Protein AF-A0A8T1P3M3-F1 (afdb_monomer_lite)

Sequence (52 aa):
MFFRRLIEVEPPSLVRYFLGAAIMVIGVVLPVGYMMFRNKRVPSSSSYSKQT

Foldseek 3Di:
DPVPVVPPPDPCDPVNVVVVVVCVCCVPVVVVVVCVVVCVPDPDDPPPPDDD

Radius of gyration: 22.39 Å; chains: 1; bounding box: 52×14×60 Å

Structure (mmCIF, N/CA/C/O backbone):
data_AF-A0A8T1P3M3-F1
#
_entry.id   AF-A0A8T1P3M3-F1
#
loop_
_atom_site.group_PDB
_atom_site.id
_atom_site.type_symbol
_atom_site.label_atom_id
_atom_site.label_alt_id
_atom_site.label_comp_id
_atom_site.label_asym_id
_atom_site.label_entity_id
_atom_site.label_seq_id
_atom_site.pdbx_PDB_ins_code
_atom_site.Cartn_x
_atom_site.Cartn_y
_atom_site.Cartn_z
_atom_site.occupancy
_atom_site.B_iso_or_equiv
_atom_site.auth_seq_id
_atom_site.auth_comp_id
_atom_site.auth_asym_id
_atom_site.auth_atom_id
_atom_site.pdbx_PDB_model_num
ATOM 1 N N . MET A 1 1 ? -1.633 0.791 -33.483 1.00 51.66 1 MET A N 1
ATOM 2 C CA . MET A 1 1 ? -0.655 -0.271 -33.149 1.00 51.66 1 MET A CA 1
ATOM 3 C C . MET A 1 1 ? 0.460 0.306 -32.258 1.00 51.66 1 MET A C 1
ATOM 5 O O . MET A 1 1 ? 1.613 0.285 -32.646 1.00 51.66 1 MET A O 1
ATOM 9 N N . PHE A 1 2 ? 0.127 0.874 -31.087 1.00 53.06 2 PHE A N 1
ATOM 10 C CA . PHE A 1 2 ? 1.105 1.570 -30.215 1.00 53.06 2 PHE A CA 1
ATOM 11 C C . PHE A 1 2 ? 1.160 0.998 -28.785 1.00 53.06 2 PHE A C 1
ATOM 13 O O . PHE A 1 2 ? 2.183 1.071 -28.119 1.00 53.06 2 PHE A O 1
ATOM 20 N N . PHE A 1 3 ? 0.096 0.321 -28.338 1.00 56.53 3 PHE A N 1
ATOM 21 C CA . PHE A 1 3 ? 0.002 -0.243 -26.985 1.00 56.53 3 PHE A CA 1
ATOM 22 C C . PHE A 1 3 ? 0.733 -1.582 -26.783 1.00 56.53 3 PHE A C 1
ATOM 24 O O . PHE A 1 3 ? 0.874 -2.029 -25.653 1.00 56.53 3 PHE A O 1
ATOM 31 N N . ARG A 1 4 ? 1.219 -2.231 -27.852 1.00 56.56 4 ARG A N 1
ATOM 32 C CA . ARG A 1 4 ? 1.873 -3.551 -27.754 1.00 56.56 4 ARG A CA 1
ATOM 33 C C . ARG A 1 4 ? 3.321 -3.498 -27.246 1.00 56.56 4 ARG A C 1
ATOM 35 O O . ARG A 1 4 ? 3.760 -4.474 -26.660 1.00 56.56 4 ARG A O 1
ATOM 42 N N . ARG A 1 5 ? 4.035 -2.374 -27.405 1.00 55.38 5 ARG A N 1
ATOM 43 C CA . ARG A 1 5 ? 5.417 -2.208 -26.897 1.00 55.38 5 ARG A CA 1
ATOM 44 C C . ARG A 1 5 ? 5.506 -1.802 -25.427 1.00 55.38 5 ARG A C 1
ATOM 46 O O . ARG A 1 5 ? 6.540 -2.000 -24.814 1.00 55.38 5 ARG A O 1
ATOM 53 N N . LEU A 1 6 ? 4.430 -1.274 -24.840 1.00 56.97 6 LEU A N 1
ATOM 54 C CA . LEU A 1 6 ? 4.394 -0.953 -23.404 1.00 56.97 6 LEU A CA 1
ATOM 55 C C . LEU A 1 6 ? 4.179 -2.200 -22.525 1.00 56.97 6 LEU A C 1
ATOM 57 O O . LEU A 1 6 ? 4.251 -2.112 -21.304 1.00 56.97 6 LEU A O 1
ATOM 61 N N . ILE A 1 7 ? 3.903 -3.347 -23.159 1.00 57.28 7 ILE A N 1
ATOM 62 C CA . ILE A 1 7 ? 3.717 -4.670 -22.544 1.00 57.28 7 ILE A CA 1
ATOM 63 C C . ILE A 1 7 ? 4.946 -5.566 -22.813 1.00 57.28 7 ILE A C 1
ATOM 65 O O . ILE A 1 7 ? 4.951 -6.745 -22.475 1.00 57.28 7 ILE A O 1
ATOM 69 N N . GLU A 1 8 ? 6.042 -5.026 -23.354 1.00 51.38 8 GLU A N 1
ATOM 70 C CA . GLU A 1 8 ? 7.360 -5.602 -23.069 1.00 51.38 8 GLU A CA 1
ATOM 71 C C . GLU A 1 8 ? 7.661 -5.238 -21.615 1.00 51.38 8 GLU A C 1
ATOM 73 O O . GLU A 1 8 ? 8.262 -4.211 -21.306 1.00 51.38 8 GLU A O 1
ATOM 78 N N . VAL A 1 9 ? 7.078 -6.022 -20.705 1.00 61.38 9 VAL A N 1
ATOM 79 C CA . VAL A 1 9 ? 7.264 -5.886 -19.267 1.00 61.38 9 VAL A CA 1
ATOM 80 C C . VAL A 1 9 ? 8.740 -6.147 -19.023 1.00 61.38 9 VAL A C 1
ATOM 82 O O . VAL A 1 9 ? 9.160 -7.297 -18.917 1.00 61.38 9 VAL A O 1
ATOM 85 N N . GLU A 1 10 ? 9.531 -5.070 -18.987 1.00 59.56 10 GLU A N 1
ATOM 86 C CA . GLU A 1 10 ? 10.875 -5.117 -18.428 1.00 59.56 10 GLU A CA 1
ATOM 87 C C . GLU A 1 10 ? 10.807 -5.940 -17.142 1.00 59.56 10 GLU A C 1
ATOM 89 O O . GLU A 1 10 ? 9.871 -5.714 -16.355 1.00 59.56 10 GLU A O 1
ATOM 94 N N . PRO A 1 11 ? 11.738 -6.896 -16.942 1.00 62.97 11 PRO A N 1
ATOM 95 C CA . PRO A 1 11 ? 11.705 -7.790 -15.795 1.00 62.97 11 PRO A CA 1
ATOM 96 C C . PRO A 1 11 ? 11.476 -6.924 -14.559 1.00 62.97 11 PRO A C 1
ATOM 98 O O . PRO A 1 11 ? 12.242 -5.974 -14.364 1.00 62.97 11 PRO A O 1
ATOM 101 N N . PRO A 1 12 ? 10.375 -7.140 -13.810 1.00 66.25 12 PRO A N 1
ATOM 102 C CA . PRO A 1 12 ? 9.943 -6.210 -12.782 1.00 66.25 12 PRO A CA 1
ATOM 103 C C . PRO A 1 12 ? 11.107 -6.008 -11.824 1.00 66.25 12 PRO A C 1
ATOM 105 O O . PRO A 1 12 ? 11.510 -6.918 -11.101 1.00 66.25 12 PRO A O 1
ATOM 108 N N . SER A 1 13 ? 11.730 -4.833 -11.922 1.00 73.69 13 SER A N 1
ATOM 109 C CA . SER A 1 13 ? 12.986 -4.590 -11.236 1.00 73.69 13 SER A CA 1
ATOM 110 C C . SER 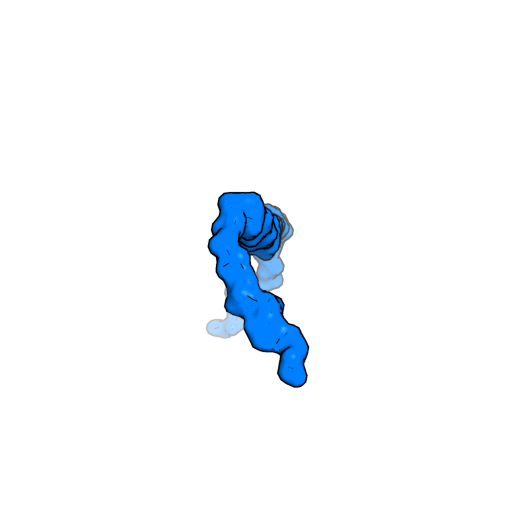A 1 13 ? 12.738 -4.641 -9.736 1.00 73.69 13 SER A C 1
ATOM 112 O O . SER A 1 13 ? 11.647 -4.314 -9.260 1.00 73.69 13 SER A O 1
ATOM 114 N N . LEU A 1 14 ? 13.759 -5.036 -8.975 1.00 81.31 14 LEU A N 1
ATOM 115 C CA . LEU A 1 14 ? 13.691 -5.134 -7.514 1.00 81.31 14 LEU A CA 1
ATOM 116 C C . LEU A 1 14 ? 13.079 -3.862 -6.890 1.00 81.31 14 LEU A C 1
ATOM 118 O O . LEU A 1 14 ? 12.262 -3.922 -5.977 1.00 81.31 14 LEU A O 1
ATOM 122 N N . VAL A 1 15 ? 13.409 -2.705 -7.469 1.00 86.62 15 VAL A N 1
ATOM 123 C CA . VAL A 1 15 ? 12.895 -1.384 -7.090 1.00 86.62 15 VAL A CA 1
ATOM 124 C C . VAL A 1 15 ? 11.375 -1.276 -7.245 1.00 86.62 15 VAL A C 1
ATOM 126 O O . VAL A 1 15 ? 10.720 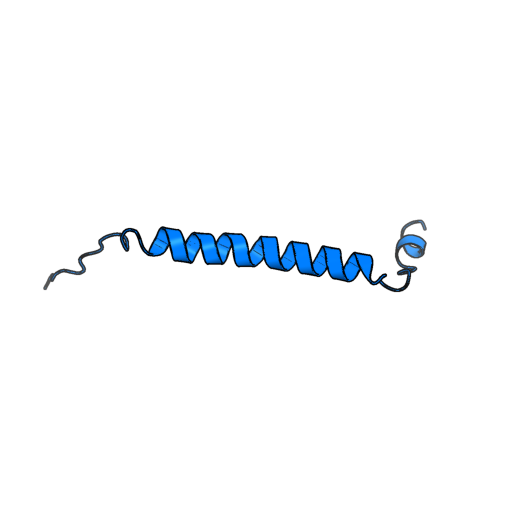-0.748 -6.350 1.00 86.62 15 VAL A O 1
ATOM 129 N N . ARG A 1 16 ? 10.787 -1.791 -8.336 1.00 83.50 16 ARG A N 1
ATOM 130 C CA . ARG A 1 16 ? 9.326 -1.780 -8.544 1.00 83.50 16 ARG A CA 1
ATOM 131 C C . ARG A 1 16 ? 8.606 -2.649 -7.517 1.00 83.50 16 ARG A C 1
ATOM 133 O O . ARG A 1 16 ? 7.542 -2.257 -7.045 1.00 83.50 16 ARG A O 1
ATOM 140 N N . TYR A 1 17 ? 9.200 -3.779 -7.128 1.00 86.19 17 TYR A N 1
ATOM 141 C CA . TYR A 1 17 ? 8.675 -4.605 -6.039 1.00 86.19 17 TYR A CA 1
ATOM 142 C C . TYR A 1 17 ? 8.748 -3.892 -4.692 1.00 86.19 17 TYR A C 1
ATOM 144 O O . TYR A 1 17 ? 7.760 -3.900 -3.965 1.00 86.19 17 TYR A O 1
ATOM 152 N N . PHE A 1 18 ? 9.862 -3.223 -4.379 1.00 91.56 18 PHE A N 1
ATOM 153 C CA . PHE A 1 18 ? 9.969 -2.428 -3.154 1.00 91.56 18 PHE A CA 1
ATOM 154 C C . PHE A 1 18 ? 8.963 -1.277 -3.122 1.00 91.56 18 PHE A C 1
ATOM 156 O O . PHE A 1 18 ? 8.308 -1.081 -2.101 1.00 91.56 18 PHE A O 1
ATOM 163 N N . LEU A 1 19 ? 8.784 -0.557 -4.234 1.00 91.81 19 LEU A N 1
ATOM 164 C CA . LEU A 1 19 ? 7.781 0.505 -4.333 1.00 91.81 19 LEU A CA 1
ATOM 165 C C . LEU A 1 19 ? 6.363 -0.051 -4.164 1.00 91.81 19 LEU A C 1
ATOM 167 O O . LEU A 1 19 ? 5.588 0.483 -3.378 1.00 91.81 19 LEU A O 1
ATOM 171 N N . GLY A 1 20 ? 6.027 -1.138 -4.863 1.00 90.06 20 GLY A N 1
ATOM 172 C CA . GLY A 1 20 ? 4.714 -1.775 -4.769 1.00 90.06 20 GLY A CA 1
ATOM 173 C C . GLY A 1 20 ? 4.423 -2.295 -3.363 1.00 90.06 20 GLY A C 1
ATOM 174 O O . GLY A 1 20 ? 3.347 -2.040 -2.824 1.00 90.06 20 GLY A O 1
ATOM 175 N N . ALA A 1 21 ? 5.401 -2.950 -2.735 1.00 91.38 21 ALA A N 1
ATOM 176 C CA . ALA A 1 21 ? 5.302 -3.416 -1.358 1.00 91.38 21 ALA A CA 1
ATOM 177 C C . ALA A 1 21 ? 5.128 -2.246 -0.382 1.00 91.38 21 ALA A C 1
ATOM 179 O O . ALA A 1 21 ? 4.236 -2.287 0.461 1.00 91.38 21 ALA A O 1
ATOM 180 N N . ALA A 1 22 ? 5.910 -1.172 -0.530 1.00 94.00 22 ALA A N 1
ATOM 181 C CA . ALA A 1 22 ? 5.775 0.023 0.297 1.00 94.00 22 ALA A CA 1
ATOM 182 C C . ALA A 1 22 ? 4.387 0.663 0.143 1.00 94.00 22 ALA A C 1
ATOM 184 O O . ALA A 1 22 ? 3.762 1.004 1.143 1.00 94.00 22 ALA A O 1
ATOM 185 N N . ILE A 1 23 ? 3.865 0.769 -1.084 1.00 93.94 23 ILE A N 1
ATOM 186 C CA . ILE A 1 23 ? 2.536 1.332 -1.358 1.00 93.94 23 ILE A CA 1
ATOM 187 C C . ILE A 1 23 ? 1.429 0.460 -0.756 1.00 93.94 23 ILE A C 1
ATOM 189 O O . ILE A 1 23 ? 0.524 1.002 -0.126 1.00 93.94 23 ILE A O 1
ATOM 193 N N . MET A 1 24 ? 1.496 -0.871 -0.892 1.00 92.56 24 MET A N 1
ATOM 194 C CA . MET A 1 24 ? 0.522 -1.774 -0.262 1.00 92.56 24 MET A CA 1
ATOM 195 C C . MET A 1 24 ? 0.561 -1.663 1.263 1.00 92.56 24 MET A C 1
ATOM 197 O O . MET A 1 24 ? -0.484 -1.565 1.903 1.00 92.56 24 MET A O 1
ATOM 201 N N . VAL A 1 25 ? 1.759 -1.635 1.853 1.00 92.75 25 VAL A N 1
ATOM 202 C CA . VAL A 1 25 ? 1.927 -1.514 3.304 1.00 92.75 25 VAL A CA 1
ATOM 203 C C . VAL A 1 25 ? 1.406 -0.165 3.790 1.00 92.75 25 VAL A C 1
ATOM 205 O O . VAL A 1 25 ? 0.603 -0.137 4.712 1.00 92.75 25 VAL A O 1
ATOM 208 N N . ILE A 1 26 ? 1.767 0.950 3.155 1.00 95.12 26 ILE A N 1
ATOM 209 C CA . ILE A 1 26 ? 1.261 2.278 3.533 1.00 95.12 26 ILE A CA 1
ATOM 210 C C . ILE A 1 26 ? -0.262 2.339 3.351 1.00 95.12 26 ILE A C 1
ATOM 212 O O . ILE A 1 26 ? -0.971 2.773 4.255 1.00 95.12 26 ILE A O 1
ATOM 216 N N . GLY A 1 27 ? -0.776 1.860 2.219 1.00 93.12 27 GLY A N 1
ATOM 217 C CA . GLY A 1 27 ? -2.198 1.893 1.883 1.00 93.12 27 GLY A CA 1
ATOM 218 C C . GLY A 1 27 ? -3.081 0.989 2.745 1.00 93.12 27 GLY A C 1
ATOM 219 O O . GLY A 1 27 ? -4.264 1.273 2.876 1.00 93.12 27 GLY A O 1
ATOM 220 N N . VAL A 1 28 ? -2.538 -0.067 3.358 1.00 90.62 28 VAL A N 1
ATOM 221 C CA . VAL A 1 28 ? -3.303 -0.988 4.218 1.00 90.62 28 VAL A CA 1
ATOM 222 C C . VAL A 1 28 ? -2.999 -0.756 5.695 1.00 90.62 28 VAL A C 1
ATOM 224 O O . VAL A 1 28 ? -3.919 -0.594 6.493 1.00 90.62 28 VAL A O 1
ATOM 227 N N . VAL A 1 29 ? -1.724 -0.690 6.083 1.00 91.00 29 VAL A N 1
ATOM 228 C CA . VAL A 1 29 ? -1.305 -0.570 7.488 1.00 91.00 29 VAL A CA 1
ATOM 229 C C . V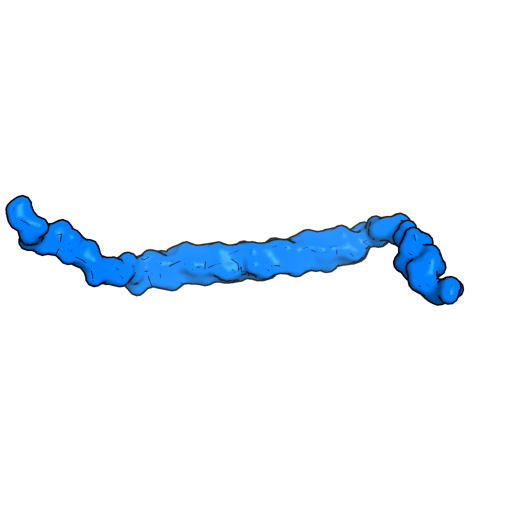AL A 1 29 ? -1.646 0.799 8.059 1.00 91.00 29 VAL A C 1
ATOM 231 O O . VAL A 1 29 ? -2.053 0.868 9.215 1.00 91.00 29 VAL A O 1
ATOM 234 N N . LEU A 1 30 ? -1.543 1.884 7.281 1.00 90.06 30 LEU A N 1
ATOM 235 C CA . LEU A 1 30 ? -1.883 3.218 7.781 1.00 90.06 30 LEU A CA 1
ATOM 236 C C . LEU A 1 30 ? -3.394 3.331 8.050 1.00 90.06 30 LEU A C 1
ATOM 238 O O . LEU A 1 30 ? -3.743 3.706 9.169 1.00 90.06 30 LEU A O 1
ATOM 242 N N . PRO A 1 31 ? -4.308 2.910 7.149 1.00 87.56 31 PRO A N 1
ATOM 243 C CA . PRO A 1 31 ? -5.731 2.820 7.468 1.00 87.56 31 PRO A CA 1
ATOM 244 C C . PRO A 1 31 ? -6.069 1.824 8.571 1.00 87.56 31 PRO A C 1
ATOM 246 O O . PRO A 1 31 ? -6.842 2.184 9.448 1.00 87.56 31 PRO A O 1
ATOM 249 N N . VAL A 1 32 ? -5.503 0.613 8.577 1.00 87.94 32 VAL A N 1
ATOM 250 C CA . VAL A 1 32 ? -5.804 -0.405 9.600 1.00 87.94 32 VAL A CA 1
ATOM 251 C C . VAL A 1 32 ? -5.301 0.040 10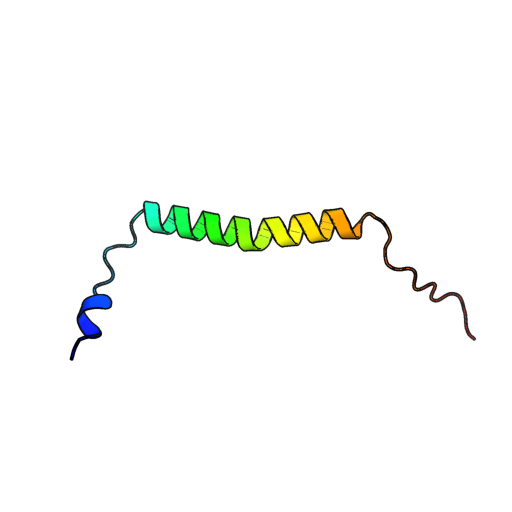.969 1.00 87.94 32 VAL A C 1
ATOM 253 O O . VAL A 1 32 ? -6.066 0.041 11.927 1.00 87.94 32 VAL A O 1
ATOM 256 N N . GLY A 1 33 ? -4.053 0.496 11.071 1.00 87.62 33 GLY A N 1
ATOM 257 C CA . GLY A 1 33 ? -3.486 1.044 12.301 1.00 87.62 33 GLY A CA 1
ATOM 258 C C . GLY A 1 33 ? -4.247 2.281 12.769 1.00 87.62 33 GLY A C 1
ATOM 259 O O . GLY A 1 33 ? -4.557 2.401 13.954 1.00 87.62 33 GLY A O 1
ATOM 260 N N . TYR A 1 34 ? -4.647 3.154 11.842 1.00 86.19 34 TYR A N 1
ATOM 261 C CA . TYR A 1 34 ? -5.497 4.295 12.157 1.00 86.19 34 TYR A CA 1
ATOM 262 C C . TYR A 1 34 ? -6.865 3.833 12.662 1.00 86.19 34 TYR A C 1
ATOM 264 O O . TYR A 1 34 ? -7.265 4.274 13.732 1.00 8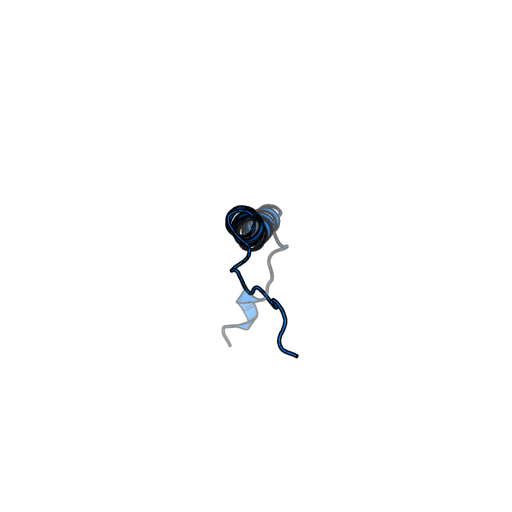6.19 34 TYR A O 1
ATOM 272 N N . MET A 1 35 ? -7.557 2.917 11.972 1.00 87.38 35 MET A N 1
ATOM 273 C CA . MET A 1 35 ? -8.823 2.298 12.396 1.00 87.38 35 MET A CA 1
ATOM 274 C C . MET A 1 35 ? -8.691 1.670 13.773 1.00 87.38 35 MET A C 1
ATOM 276 O O . MET A 1 35 ? -9.491 1.980 14.637 1.00 87.38 35 MET A O 1
ATOM 280 N N . MET A 1 36 ? -7.659 0.885 14.041 1.00 83.81 36 MET A N 1
ATOM 281 C CA . MET A 1 36 ? -7.456 0.272 15.351 1.00 83.81 36 MET A CA 1
ATOM 282 C C . MET A 1 36 ? -7.172 1.313 16.444 1.00 83.81 36 MET A C 1
ATOM 284 O O . MET A 1 36 ? -7.723 1.207 17.537 1.00 83.81 36 MET A O 1
ATOM 288 N N . PHE A 1 37 ? -6.378 2.349 16.161 1.00 80.12 37 PHE A N 1
ATOM 289 C CA . PHE A 1 37 ? -6.052 3.406 17.123 1.00 80.12 37 PHE A CA 1
ATOM 290 C C . PHE A 1 37 ? -7.237 4.337 17.416 1.00 80.12 37 PHE A C 1
ATOM 292 O O . PHE A 1 37 ? -7.500 4.673 18.571 1.00 80.12 37 PHE A O 1
ATOM 299 N N . ARG A 1 38 ? -7.993 4.731 16.386 1.00 74.44 38 ARG A N 1
ATOM 300 C CA . ARG A 1 38 ? -9.191 5.574 16.535 1.00 74.44 38 ARG A CA 1
ATOM 301 C C . ARG A 1 38 ? -10.380 4.796 17.097 1.00 74.44 38 ARG A C 1
ATOM 303 O O . ARG A 1 38 ? -11.119 5.345 17.900 1.00 74.44 38 ARG A O 1
ATOM 310 N N . ASN A 1 39 ? -10.510 3.507 16.780 1.00 67.69 39 ASN A N 1
ATOM 311 C CA . ASN A 1 39 ? -11.586 2.642 17.278 1.00 67.69 39 ASN A CA 1
ATOM 312 C C . ASN A 1 39 ? -11.419 2.253 18.760 1.00 67.69 39 ASN A C 1
ATOM 314 O O . ASN A 1 39 ? -12.354 1.753 19.375 1.00 67.69 39 ASN A O 1
ATOM 318 N N . LYS A 1 40 ? -10.248 2.493 19.370 1.00 59.78 40 LYS A N 1
ATOM 319 C CA . LYS A 1 40 ? -10.035 2.317 20.820 1.00 59.78 40 LYS A CA 1
ATOM 320 C C . LYS A 1 40 ? -10.471 3.529 21.657 1.00 59.78 40 LYS A C 1
ATOM 322 O O . LYS A 1 40 ? -10.556 3.400 22.874 1.00 59.78 40 LYS A O 1
ATOM 327 N N . ARG A 1 41 ? -10.769 4.688 21.053 1.00 57.94 41 ARG A N 1
ATOM 328 C CA . ARG A 1 41 ? -11.273 5.877 21.767 1.00 57.94 41 ARG A CA 1
ATOM 329 C C . ARG A 1 41 ? -12.787 6.005 21.625 1.00 57.94 41 ARG A C 1
ATOM 331 O O . ARG A 1 41 ? -13.259 6.966 21.039 1.00 57.94 41 ARG A O 1
ATOM 338 N N . VAL A 1 42 ? -13.508 5.074 22.251 1.00 53.28 42 VAL A N 1
ATOM 339 C CA . VAL A 1 42 ? -14.979 4.956 22.282 1.00 53.28 42 VAL A CA 1
ATOM 340 C C . VAL A 1 42 ? -15.520 4.107 21.116 1.00 53.28 42 VAL A C 1
ATOM 342 O O . VAL A 1 42 ? -15.614 4.603 19.995 1.00 53.28 42 VAL A O 1
ATOM 345 N N . PRO A 1 43 ? -15.910 2.831 21.340 1.00 58.50 43 PRO A N 1
ATOM 346 C CA . PRO A 1 43 ? -16.912 2.220 20.474 1.00 58.50 43 PRO A CA 1
ATOM 347 C C . PRO A 1 43 ? -18.135 3.129 20.544 1.00 58.50 43 PRO A C 1
ATOM 349 O O . PRO A 1 43 ? -18.607 3.391 21.651 1.00 58.50 43 PRO A O 1
ATOM 352 N N . SER A 1 44 ? -18.600 3.657 19.405 1.00 52.84 44 SER A N 1
ATOM 353 C CA . SER A 1 44 ? -19.849 4.416 19.352 1.00 52.84 44 SER A CA 1
ATOM 354 C C . SER A 1 44 ? -20.879 3.677 20.187 1.00 52.84 44 SER A C 1
ATOM 356 O O . SER A 1 44 ? -21.219 2.527 19.905 1.00 52.84 44 SER A O 1
ATOM 358 N N . SER A 1 45 ? -21.288 4.330 21.266 1.00 52.97 45 SER A N 1
ATOM 359 C CA . SER A 1 45 ? -22.308 3.881 22.184 1.00 52.97 45 SER A CA 1
ATOM 360 C C . SER A 1 45 ? -23.572 3.577 21.388 1.00 52.97 45 SER A C 1
ATOM 362 O O . SER A 1 45 ? -24.378 4.462 21.126 1.00 52.97 45 SER A O 1
ATOM 364 N N . SER A 1 46 ? -23.765 2.322 21.011 1.00 52.69 46 SER A N 1
ATOM 365 C CA . SER A 1 46 ? -25.103 1.764 21.005 1.00 52.69 46 SER A CA 1
ATOM 366 C C . SER A 1 46 ? -25.158 0.868 22.224 1.00 52.69 46 SER A C 1
ATOM 368 O O . SER A 1 46 ? -24.863 -0.323 22.193 1.00 52.69 46 SER A O 1
ATOM 370 N N . SER A 1 47 ? -25.492 1.495 23.350 1.00 53.06 47 SER A N 1
ATOM 371 C CA . SER A 1 47 ? -26.245 0.799 24.374 1.00 53.06 47 SER A CA 1
ATOM 3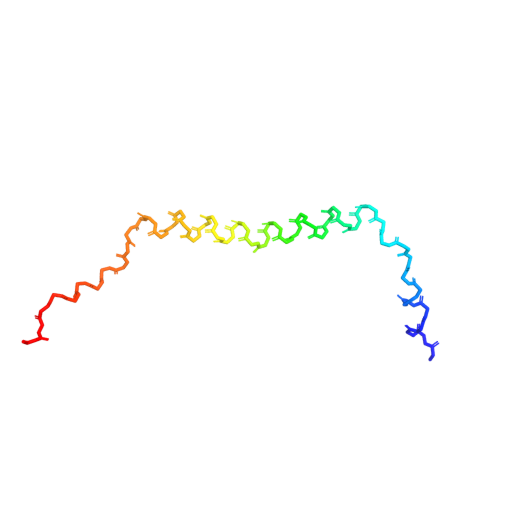72 C C . SER A 1 47 ? -27.446 0.161 23.678 1.00 53.06 47 SER A C 1
ATOM 374 O O . SER A 1 47 ? -28.496 0.778 23.546 1.00 53.06 47 SER A O 1
ATOM 376 N N . TYR A 1 48 ? -27.309 -1.097 23.260 1.00 53.91 48 TYR A N 1
ATOM 377 C CA . TYR A 1 48 ? -28.431 -2.021 23.152 1.00 53.91 48 TYR A CA 1
ATOM 378 C C . TYR A 1 48 ? -28.836 -2.395 24.587 1.00 53.91 48 TYR A C 1
ATOM 380 O O . TYR A 1 48 ? -28.796 -3.541 25.026 1.00 53.91 48 TYR A O 1
ATOM 388 N N . SER A 1 49 ? -29.120 -1.363 25.385 1.00 57.06 49 SER A N 1
ATOM 389 C CA . SER A 1 49 ? -29.737 -1.469 26.687 1.00 57.06 49 SER A CA 1
ATOM 390 C C . SER A 1 49 ? -31.225 -1.611 26.427 1.00 57.06 49 SER A C 1
ATOM 392 O O . SER A 1 49 ? -31.915 -0.621 26.222 1.00 57.06 49 SER A O 1
ATOM 394 N N . LYS A 1 50 ? -31.671 -2.866 26.424 1.00 56.00 50 LYS A N 1
ATOM 395 C CA . LYS A 1 50 ? -32.995 -3.298 26.879 1.00 56.00 50 LYS A CA 1
ATOM 396 C C . LYS A 1 50 ? -34.194 -2.486 26.367 1.00 56.00 50 LYS A C 1
ATOM 398 O O . LYS A 1 50 ? -34.621 -1.520 26.987 1.00 56.00 50 LYS A O 1
ATOM 403 N N . GLN A 1 51 ? -34.819 -3.019 25.329 1.00 57.72 51 GLN A N 1
ATOM 404 C CA . GLN A 1 51 ? -36.257 -2.923 25.072 1.00 57.72 51 GLN A CA 1
ATOM 405 C C . GLN A 1 51 ? -36.558 -4.229 24.309 1.00 57.72 51 GLN A C 1
ATOM 407 O O . GLN A 1 51 ? -36.039 -4.398 23.212 1.00 57.72 51 GLN A O 1
ATOM 412 N N . THR A 1 52 ? -37.121 -5.297 24.878 1.00 47.84 52 THR A N 1
ATOM 413 C CA . THR A 1 52 ? -38.289 -5.475 25.751 1.00 47.84 52 THR A CA 1
ATOM 414 C C . THR A 1 52 ? -38.186 -6.832 26.448 1.00 47.84 52 THR A C 1
ATOM 416 O O . THR A 1 52 ? -37.541 -7.734 25.867 1.00 47.84 52 THR A O 1
#

Organism: Carya illinoinensis (NCBI:txid32201)

pLDDT: mean 72.2, std 16.45, range [47.84, 95.12]

Secondary structure (DSSP, 8-state):
--TTGGGS-----HHHHHHHHHHHHHHHHHHHHHHHHHHTS-----------